Protein AF-A0A8J8N8T8-F1 (afdb_monomer_lite)

Radius of gyration: 13.32 Å; chains: 1; bounding box: 27×26×34 Å

pLDDT: mean 86.53, std 8.27, range [54.06, 94.88]

Sequence (78 aa):
MVLSAAAELFSSAYEEVLAIGSSLSLHTALIALARVEGKSPVNYLDTSKQSALVSYTKDILGKGDQISIVDLFQRSKG

Structure (mmCIF, N/CA/C/O backbone):
data_AF-A0A8J8N8T8-F1
#
_entry.id   AF-A0A8J8N8T8-F1
#
loop_
_atom_site.group_PDB
_atom_site.id
_atom_site.type_symbol
_atom_site.label_atom_id
_atom_site.label_alt_id
_atom_site.label_comp_id
_atom_site.label_asym_id
_atom_site.label_entity_id
_atom_site.label_seq_id
_atom_site.pdbx_PDB_ins_code
_atom_site.Cartn_x
_atom_site.Cartn_y
_atom_site.Cartn_z
_atom_site.occupancy
_atom_site.B_iso_or_equiv
_atom_site.auth_seq_id
_atom_site.auth_comp_id
_atom_site.auth_asym_id
_atom_site.auth_atom_id
_atom_site.pdbx_PDB_model_num
ATOM 1 N N . MET A 1 1 ? 9.883 15.945 1.369 1.00 58.22 1 MET A N 1
ATOM 2 C CA . MET A 1 1 ? 9.365 15.098 0.274 1.00 58.22 1 MET A CA 1
ATOM 3 C C . MET A 1 1 ? 8.163 14.339 0.811 1.00 58.22 1 MET A C 1
ATOM 5 O O . MET A 1 1 ? 8.302 13.692 1.840 1.00 58.22 1 MET A O 1
ATOM 9 N N . VAL A 1 2 ? 6.987 14.505 0.202 1.00 83.75 2 VAL A N 1
ATOM 10 C CA . VAL A 1 2 ? 5.753 13.807 0.613 1.00 83.75 2 VAL A CA 1
ATOM 11 C C . VAL A 1 2 ? 5.820 12.358 0.118 1.00 83.75 2 VAL A C 1
ATOM 13 O O . VAL A 1 2 ? 6.397 12.107 -0.939 1.00 83.75 2 VAL A O 1
ATOM 16 N N . LEU A 1 3 ? 5.263 11.408 0.874 1.00 85.00 3 LEU A N 1
ATOM 17 C CA . LEU A 1 3 ? 5.372 9.967 0.605 1.00 85.00 3 LEU A CA 1
ATOM 18 C C . LEU A 1 3 ? 4.922 9.577 -0.816 1.00 85.00 3 LEU A C 1
ATOM 20 O O . LEU A 1 3 ? 5.577 8.765 -1.462 1.00 85.00 3 LEU A O 1
ATOM 24 N N . SER A 1 4 ? 3.873 10.211 -1.342 1.00 85.62 4 SER A N 1
ATOM 25 C CA . SER A 1 4 ? 3.404 9.982 -2.713 1.00 85.62 4 SER A CA 1
ATOM 26 C C . SER A 1 4 ? 4.434 10.371 -3.776 1.00 85.62 4 SER A C 1
ATOM 28 O O . SER A 1 4 ? 4.607 9.646 -4.745 1.00 85.62 4 SER A O 1
ATOM 30 N N . ALA A 1 5 ? 5.157 11.479 -3.582 1.00 88.00 5 ALA A N 1
ATOM 31 C CA . ALA A 1 5 ? 6.191 11.917 -4.520 1.00 88.00 5 ALA A CA 1
ATOM 32 C C . ALA A 1 5 ? 7.403 10.972 -4.497 1.00 88.00 5 ALA A C 1
ATOM 34 O O . ALA A 1 5 ? 8.020 10.726 -5.528 1.00 88.00 5 ALA A O 1
ATOM 35 N N . ALA A 1 6 ? 7.724 10.405 -3.328 1.00 90.19 6 ALA A N 1
ATOM 36 C CA . ALA A 1 6 ? 8.753 9.375 -3.222 1.00 90.19 6 ALA A CA 1
ATOM 37 C C . ALA A 1 6 ? 8.333 8.073 -3.927 1.00 90.19 6 ALA A C 1
ATOM 39 O O . ALA A 1 6 ? 9.159 7.456 -4.591 1.00 90.19 6 ALA A O 1
ATOM 40 N N . ALA A 1 7 ? 7.061 7.675 -3.818 1.00 89.94 7 ALA A N 1
ATOM 41 C CA . ALA A 1 7 ? 6.531 6.500 -4.509 1.00 89.94 7 ALA A CA 1
ATOM 42 C C . ALA A 1 7 ? 6.519 6.672 -6.034 1.00 89.94 7 ALA A C 1
ATOM 44 O O . ALA A 1 7 ? 6.893 5.749 -6.754 1.00 89.94 7 ALA A O 1
ATOM 45 N N . GLU A 1 8 ? 6.136 7.856 -6.517 1.00 91.00 8 GLU A N 1
ATOM 46 C CA . GLU A 1 8 ? 6.202 8.219 -7.937 1.00 91.00 8 GLU A CA 1
ATOM 47 C C . GLU A 1 8 ? 7.656 8.180 -8.436 1.00 91.00 8 GLU A C 1
ATOM 49 O O . GLU A 1 8 ? 7.945 7.503 -9.417 1.00 91.00 8 GLU A O 1
ATOM 54 N N . LEU A 1 9 ? 8.593 8.809 -7.714 1.00 92.81 9 LEU A N 1
ATOM 55 C CA . LEU A 1 9 ? 10.017 8.796 -8.068 1.00 92.81 9 LEU A CA 1
ATOM 56 C C . LEU A 1 9 ? 10.601 7.376 -8.094 1.00 92.81 9 LEU A C 1
ATOM 58 O O . LEU A 1 9 ? 11.311 7.024 -9.032 1.00 92.81 9 LEU A O 1
ATOM 62 N N . PHE A 1 10 ? 10.305 6.567 -7.072 1.00 90.81 10 PHE A N 1
ATOM 63 C CA . PHE A 1 10 ? 10.758 5.180 -7.003 1.00 90.81 10 PHE A CA 1
ATOM 64 C C . PHE A 1 10 ? 10.208 4.359 -8.168 1.00 90.81 10 PHE A C 1
ATOM 66 O O . PHE A 1 10 ? 10.981 3.665 -8.816 1.00 90.81 10 PHE A O 1
ATOM 73 N N . SER A 1 11 ? 8.901 4.445 -8.437 1.00 90.69 11 SER A N 1
ATOM 74 C CA . SER A 1 11 ? 8.263 3.645 -9.489 1.00 90.69 11 SER A CA 1
ATOM 75 C C . SER A 1 11 ? 8.865 3.977 -10.851 1.00 90.69 11 SER A C 1
ATOM 77 O O . SER A 1 11 ? 9.313 3.070 -11.544 1.00 90.69 11 SER A O 1
ATOM 79 N N . SER A 1 12 ? 8.996 5.270 -11.169 1.00 92.50 12 SER A N 1
ATOM 80 C CA . SER A 1 12 ? 9.611 5.721 -12.421 1.00 9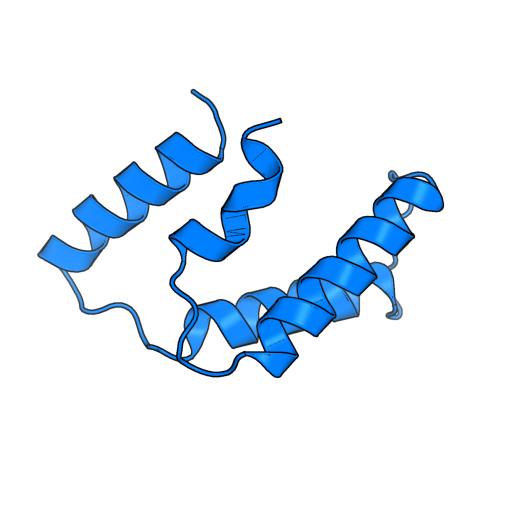2.50 12 SER A CA 1
ATOM 81 C C . SER A 1 12 ? 11.054 5.236 -12.567 1.00 92.50 12 SER A C 1
ATOM 83 O O . SER A 1 12 ? 11.412 4.694 -13.605 1.00 92.50 12 SER A O 1
ATOM 85 N N . ALA A 1 13 ? 11.883 5.385 -11.527 1.00 93.94 13 ALA A N 1
ATOM 86 C CA . ALA A 1 13 ? 13.283 4.963 -11.583 1.00 93.94 13 ALA A CA 1
ATOM 87 C C . ALA A 1 13 ? 13.446 3.433 -11.624 1.00 93.94 13 ALA A C 1
ATOM 89 O O . ALA A 1 13 ? 14.382 2.922 -12.233 1.00 93.94 13 ALA 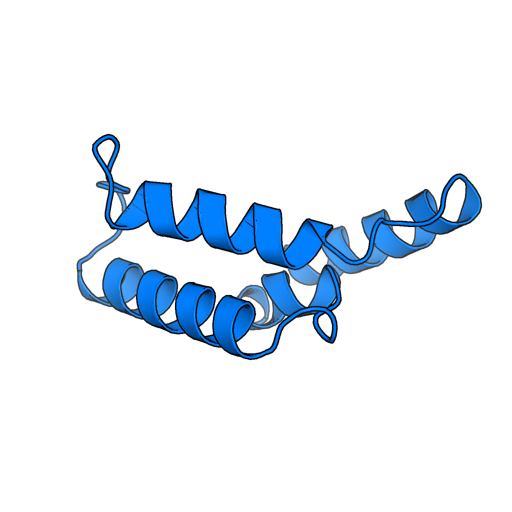A O 1
ATOM 90 N N . TYR A 1 14 ? 12.561 2.687 -10.959 1.00 92.69 14 TYR A N 1
ATOM 91 C CA . TYR A 1 14 ? 12.624 1.228 -10.922 1.00 92.69 14 TYR A CA 1
ATOM 92 C C . TYR A 1 14 ? 12.187 0.605 -12.251 1.00 92.69 14 TYR A C 1
ATOM 94 O O . TYR A 1 14 ? 12.821 -0.342 -12.713 1.00 92.69 14 TYR A O 1
ATOM 102 N N . GLU A 1 15 ? 11.154 1.157 -12.895 1.00 92.81 15 GLU A N 1
ATOM 103 C CA . GLU A 1 15 ? 10.647 0.661 -14.181 1.00 92.81 15 GLU A CA 1
ATOM 104 C C . GLU A 1 15 ? 11.629 0.843 -15.345 1.00 92.81 15 GLU A C 1
ATOM 106 O O . GLU A 1 15 ? 11.565 0.082 -16.310 1.00 92.81 15 GLU A O 1
ATOM 111 N N . GLU A 1 16 ? 12.597 1.761 -15.236 1.00 94.56 16 GLU A N 1
ATOM 112 C CA . GLU A 1 16 ? 13.728 1.845 -16.175 1.00 94.56 16 GLU A CA 1
ATOM 113 C C . GLU A 1 16 ? 14.622 0.591 -16.139 1.00 94.56 16 GLU A C 1
ATOM 115 O O . GLU A 1 16 ? 15.303 0.284 -17.119 1.00 94.56 16 GLU A O 1
ATOM 120 N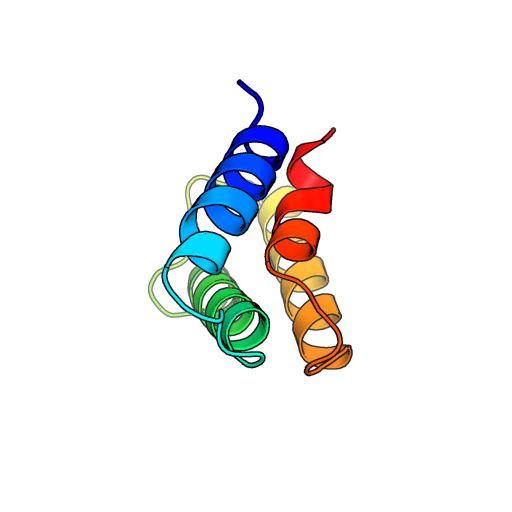 N . VAL A 1 17 ? 14.626 -0.141 -15.020 1.00 94.88 17 VAL A N 1
ATOM 121 C CA . VAL A 1 17 ? 15.465 -1.327 -14.797 1.00 94.88 17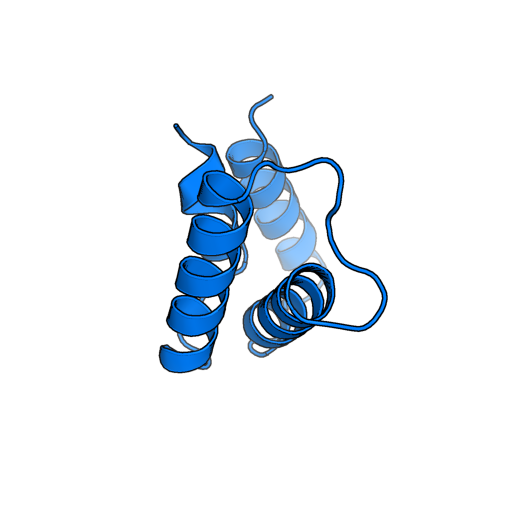 VAL A CA 1
ATOM 122 C C . VAL A 1 17 ? 14.660 -2.621 -14.925 1.00 94.88 17 VAL A C 1
ATOM 124 O O . VAL A 1 17 ? 15.151 -3.595 -15.499 1.00 94.88 17 VAL A O 1
ATOM 127 N N . LEU A 1 18 ? 13.442 -2.661 -14.372 1.00 94.38 18 LEU A N 1
ATOM 128 C CA . LEU A 1 18 ? 12.601 -3.856 -14.347 1.00 94.38 18 LEU A CA 1
ATOM 129 C C . LEU A 1 18 ? 11.110 -3.512 -14.273 1.00 94.38 18 LEU A C 1
ATOM 131 O O . LEU A 1 18 ? 10.690 -2.671 -13.483 1.00 94.38 18 LEU A O 1
ATOM 135 N N . ALA A 1 19 ? 10.293 -4.260 -15.017 1.00 90.81 19 ALA A N 1
ATOM 136 C CA . ALA A 1 19 ? 8.843 -4.156 -14.927 1.00 90.81 19 ALA A CA 1
ATOM 137 C C . ALA A 1 19 ? 8.334 -4.498 -13.516 1.00 90.81 19 ALA A C 1
ATOM 139 O O . ALA A 1 19 ? 8.642 -5.555 -12.955 1.00 90.81 19 ALA A O 1
ATOM 140 N N . ILE A 1 20 ? 7.497 -3.621 -12.968 1.00 89.81 20 ILE A N 1
ATOM 141 C CA . ILE A 1 20 ? 6.799 -3.869 -11.711 1.00 89.81 20 ILE A CA 1
ATOM 142 C C . ILE A 1 20 ? 5.692 -4.899 -11.957 1.00 89.81 20 ILE A C 1
ATOM 144 O O . ILE A 1 20 ? 4.869 -4.759 -12.860 1.00 89.81 20 ILE A O 1
ATOM 148 N N . GLY A 1 21 ? 5.654 -5.952 -11.139 1.00 89.38 21 GLY A N 1
ATOM 149 C CA . GLY A 1 21 ? 4.605 -6.963 -11.238 1.00 89.38 21 GLY A CA 1
ATOM 150 C C . GLY A 1 21 ? 3.223 -6.380 -10.922 1.00 89.38 21 GLY A C 1
ATOM 151 O O . GLY A 1 21 ? 3.047 -5.743 -9.883 1.00 89.38 21 GLY A O 1
ATOM 152 N N . SER A 1 22 ? 2.227 -6.673 -11.763 1.00 87.31 22 SER A N 1
ATOM 153 C CA . SER A 1 22 ? 0.840 -6.186 -11.618 1.00 87.31 22 SER A CA 1
ATOM 154 C C . SER A 1 22 ? 0.214 -6.511 -10.255 1.00 87.31 22 SER A C 1
ATOM 156 O O . SER A 1 22 ? -0.565 -5.736 -9.711 1.00 87.31 22 SER A O 1
ATOM 158 N N . SER A 1 23 ? 0.608 -7.637 -9.659 1.00 89.94 23 SER A N 1
ATOM 159 C CA . SER A 1 23 ? 0.120 -8.094 -8.352 1.00 89.94 23 SER A CA 1
ATOM 160 C C . SER A 1 23 ? 0.690 -7.344 -7.137 1.00 89.94 23 SER A C 1
ATOM 162 O O . SER A 1 23 ? 0.245 -7.579 -6.011 1.00 89.94 23 SER A O 1
ATOM 164 N N . LEU A 1 24 ? 1.702 -6.483 -7.297 1.00 90.38 24 LEU A N 1
ATOM 165 C CA . LEU A 1 24 ? 2.422 -5.898 -6.158 1.00 90.38 24 LEU A CA 1
ATOM 166 C C . LEU A 1 24 ? 1.526 -5.010 -5.284 1.00 90.38 24 LEU A C 1
ATOM 168 O O . LEU A 1 24 ? 1.610 -5.063 -4.052 1.00 90.38 24 LEU A O 1
ATOM 172 N N . SER A 1 25 ? 0.631 -4.241 -5.902 1.00 90.69 25 SER A N 1
ATOM 173 C CA . SER A 1 25 ? -0.330 -3.400 -5.185 1.00 90.69 25 SER A CA 1
ATOM 174 C C . SER A 1 25 ? -1.270 -4.237 -4.313 1.00 90.69 25 SER A C 1
ATOM 176 O O . SER A 1 25 ? -1.513 -3.897 -3.154 1.00 90.69 25 SER A O 1
ATOM 178 N N . LEU A 1 26 ? -1.721 -5.386 -4.826 1.00 91.50 26 LEU A N 1
ATOM 179 C CA . LEU A 1 26 ? -2.582 -6.318 -4.097 1.00 91.50 26 LEU A CA 1
ATOM 180 C C . LEU A 1 26 ? -1.848 -6.983 -2.931 1.00 91.50 26 LEU A C 1
ATOM 182 O O . LEU A 1 26 ? -2.363 -7.000 -1.814 1.00 91.50 26 LEU A O 1
ATOM 186 N N . HIS A 1 27 ? -0.624 -7.472 -3.154 1.00 92.19 27 HIS A N 1
ATOM 187 C CA . HIS A 1 27 ? 0.205 -8.032 -2.084 1.00 92.19 27 HIS A CA 1
ATOM 188 C C . HIS A 1 27 ? 0.451 -7.011 -0.966 1.00 92.19 27 HIS A C 1
ATOM 190 O O . HIS A 1 27 ? 0.322 -7.334 0.217 1.00 92.19 27 HIS A O 1
ATOM 196 N N . THR A 1 28 ? 0.744 -5.762 -1.330 1.00 92.56 28 THR A N 1
ATOM 197 C CA . THR A 1 28 ? 0.959 -4.680 -0.363 1.00 92.56 28 THR A CA 1
ATOM 198 C C . THR A 1 28 ? -0.312 -4.380 0.435 1.00 92.56 28 THR A C 1
ATOM 200 O O . THR A 1 28 ? -0.254 -4.268 1.662 1.00 92.56 28 THR A O 1
ATOM 203 N N . ALA A 1 29 ? -1.472 -4.320 -0.228 1.00 91.69 29 ALA A N 1
ATOM 204 C CA . ALA A 1 29 ? -2.757 -4.115 0.436 1.00 91.69 29 ALA A CA 1
ATOM 205 C C . ALA A 1 29 ? -3.121 -5.269 1.387 1.00 91.69 29 ALA A C 1
ATOM 207 O O . ALA A 1 29 ? -3.580 -5.004 2.498 1.00 91.69 29 ALA A O 1
ATOM 208 N N . LEU A 1 30 ? -2.857 -6.528 1.010 1.00 91.56 30 LEU A N 1
ATOM 209 C CA . LEU A 1 30 ? -3.057 -7.697 1.879 1.00 91.56 30 LEU A CA 1
ATOM 210 C C . LEU A 1 30 ? -2.198 -7.624 3.144 1.00 91.56 30 LEU A C 1
ATOM 212 O O . LEU A 1 30 ? -2.705 -7.840 4.245 1.00 91.56 30 LEU A O 1
ATOM 216 N N . ILE A 1 31 ? -0.909 -7.300 3.003 1.00 90.81 31 ILE A N 1
ATOM 217 C CA . ILE A 1 31 ? 0.002 -7.160 4.146 1.00 90.81 31 ILE A CA 1
ATOM 218 C C . ILE A 1 31 ? -0.480 -6.032 5.061 1.00 90.81 31 ILE A C 1
ATOM 220 O O . ILE A 1 31 ? -0.576 -6.227 6.272 1.00 90.81 31 ILE A O 1
ATOM 224 N N . ALA A 1 32 ? -0.824 -4.868 4.503 1.00 90.50 32 ALA A N 1
ATOM 225 C CA . ALA A 1 32 ? -1.330 -3.740 5.277 1.00 90.50 32 ALA A CA 1
ATOM 226 C C . ALA A 1 32 ? -2.633 -4.088 6.016 1.00 90.50 32 ALA A C 1
ATOM 228 O O . ALA A 1 32 ? -2.755 -3.790 7.203 1.00 90.50 32 ALA A O 1
ATOM 229 N N . LEU A 1 33 ? -3.569 -4.786 5.365 1.00 90.44 33 LEU A N 1
ATOM 230 C CA . LEU A 1 33 ? -4.804 -5.250 5.996 1.00 90.44 33 LEU A CA 1
ATOM 231 C C . LEU A 1 33 ? -4.511 -6.221 7.149 1.00 90.44 33 LEU A C 1
ATOM 233 O O . LEU A 1 33 ? -5.017 -6.037 8.255 1.00 90.44 33 LEU A O 1
ATOM 237 N N . ALA A 1 34 ? -3.620 -7.194 6.936 1.00 89.12 34 ALA A N 1
ATOM 238 C CA . ALA A 1 34 ? -3.199 -8.140 7.968 1.00 89.12 34 ALA A CA 1
ATOM 239 C C . ALA A 1 34 ? -2.497 -7.458 9.155 1.00 89.12 34 ALA A C 1
ATOM 241 O O . ALA A 1 34 ? -2.569 -7.948 10.280 1.00 89.12 34 ALA A O 1
ATOM 242 N N . ARG A 1 35 ? -1.830 -6.318 8.939 1.00 88.88 35 ARG A N 1
ATOM 243 C CA . ARG A 1 35 ? -1.245 -5.514 10.021 1.00 88.88 35 ARG A CA 1
ATOM 244 C C . ARG A 1 35 ? -2.305 -4.801 10.851 1.00 88.88 35 ARG A C 1
ATOM 246 O O . ARG A 1 35 ? -2.069 -4.591 12.031 1.00 88.88 35 ARG A O 1
ATOM 253 N N . VAL A 1 36 ? -3.441 -4.410 10.278 1.00 86.69 36 VAL A N 1
ATOM 254 C CA . VAL A 1 36 ? -4.490 -3.695 11.026 1.00 86.69 36 VAL A CA 1
ATOM 255 C C . VAL A 1 36 ? -5.485 -4.655 11.675 1.00 86.69 36 VAL A C 1
ATOM 257 O O . VAL A 1 36 ? -5.857 -4.441 12.822 1.00 86.69 36 VAL A O 1
ATOM 260 N N . GLU A 1 37 ? -5.875 -5.729 10.983 1.00 85.88 37 GLU A N 1
ATOM 261 C CA . GLU A 1 37 ? -6.861 -6.706 11.476 1.00 85.88 37 GLU A CA 1
ATOM 262 C C . GLU A 1 37 ? -6.233 -7.951 12.136 1.00 85.88 37 GLU A C 1
ATOM 264 O O . GLU A 1 37 ? -6.922 -8.701 12.826 1.00 85.88 37 GLU A O 1
ATOM 269 N N . GLY A 1 38 ? -4.943 -8.222 11.912 1.00 75.19 38 GLY A N 1
ATOM 270 C CA . GLY A 1 38 ? -4.301 -9.476 12.317 1.00 75.19 38 GLY A CA 1
ATOM 271 C C . GLY A 1 38 ? -3.641 -9.465 13.699 1.00 75.19 38 GLY A C 1
ATOM 272 O O . GLY A 1 38 ? -3.789 -8.557 14.510 1.00 75.19 38 GLY A O 1
ATOM 273 N N . LYS A 1 39 ? -2.847 -10.513 13.964 1.00 69.50 39 LYS A N 1
ATOM 274 C CA . LYS A 1 39 ? -2.211 -10.775 15.274 1.00 69.50 39 LYS A CA 1
ATOM 275 C C . LYS A 1 39 ? -1.139 -9.759 15.688 1.00 69.50 39 LYS A C 1
ATOM 277 O O . LYS A 1 39 ? -0.695 -9.788 16.831 1.00 69.50 39 LYS A O 1
ATOM 282 N N . SER A 1 40 ? -0.702 -8.888 14.777 1.00 69.06 40 SER A N 1
ATOM 283 C CA . SER A 1 40 ? 0.242 -7.803 15.069 1.00 69.06 40 SER A CA 1
ATOM 284 C C . SER A 1 40 ? -0.389 -6.456 14.696 1.00 69.06 40 SER A C 1
ATOM 286 O O . SER A 1 40 ? -0.003 -5.875 13.679 1.00 69.06 40 SER A O 1
ATOM 288 N N . PRO A 1 41 ? -1.386 -6.009 15.486 1.00 70.88 41 PRO A N 1
ATOM 289 C CA . PRO A 1 41 ? -2.205 -4.846 15.177 1.00 70.88 41 PRO A CA 1
ATOM 290 C C . PRO A 1 41 ? -1.391 -3.551 15.191 1.00 70.88 41 PRO A C 1
ATOM 292 O O . PRO A 1 41 ? -0.449 -3.384 15.972 1.00 70.88 41 PRO A O 1
ATOM 295 N N . VAL A 1 42 ? -1.796 -2.601 14.349 1.00 77.38 42 VAL A N 1
ATOM 296 C CA . VAL A 1 42 ? -1.250 -1.241 14.319 1.00 77.38 42 VAL A CA 1
ATOM 297 C C . VAL A 1 42 ? -1.764 -0.441 15.523 1.00 77.38 42 VAL A C 1
ATOM 299 O O . VAL A 1 42 ? -2.711 0.331 15.425 1.00 77.38 42 VAL A O 1
ATOM 302 N N . ASN A 1 43 ? -1.131 -0.622 16.679 1.00 80.88 43 ASN A N 1
ATOM 303 C CA . ASN A 1 43 ? -1.550 -0.047 17.963 1.00 80.88 43 ASN A CA 1
ATOM 304 C C . ASN A 1 43 ? -1.116 1.413 18.202 1.00 80.88 43 ASN A C 1
ATOM 306 O O . ASN A 1 43 ? -1.537 2.013 19.187 1.00 80.88 43 ASN A O 1
ATOM 310 N N . TYR A 1 44 ? -0.306 1.999 17.316 1.00 85.25 44 TYR A N 1
ATOM 311 C CA . TYR A 1 44 ? 0.052 3.425 17.365 1.00 85.25 44 TYR A CA 1
ATOM 312 C C . TYR A 1 44 ? -0.965 4.338 16.658 1.00 85.25 44 TYR A C 1
ATOM 314 O O . TYR A 1 44 ? -0.860 5.561 16.743 1.00 85.25 44 TYR A O 1
ATOM 322 N N . LEU A 1 45 ? -1.927 3.766 15.928 1.00 86.31 45 LEU A N 1
ATOM 323 C CA . LEU A 1 45 ? -3.016 4.504 15.292 1.00 86.31 45 LEU A CA 1
ATOM 324 C C . LEU A 1 45 ? -4.262 4.467 16.174 1.00 86.31 45 LEU A C 1
ATOM 326 O O . LEU A 1 45 ? -4.570 3.439 16.773 1.00 86.31 45 LEU A O 1
ATOM 330 N N . ASP A 1 46 ? -5.015 5.563 16.200 1.00 90.44 46 ASP A N 1
ATOM 331 C CA . ASP A 1 46 ? -6.359 5.572 16.773 1.00 90.44 46 ASP A CA 1
ATOM 332 C C . ASP A 1 46 ? -7.346 4.745 15.924 1.00 90.44 46 ASP A C 1
ATOM 334 O O . ASP A 1 46 ? -7.099 4.431 14.754 1.00 90.44 46 ASP A O 1
ATOM 338 N N . THR A 1 47 ? -8.495 4.403 16.510 1.00 89.56 47 THR A N 1
ATOM 339 C CA . THR A 1 47 ? -9.524 3.565 15.875 1.00 89.56 47 THR A CA 1
ATOM 340 C C . THR A 1 47 ? -10.034 4.142 14.551 1.00 89.56 47 THR A C 1
ATOM 342 O O . THR A 1 47 ? -10.360 3.382 13.637 1.00 89.56 47 THR A O 1
ATOM 345 N N . SER A 1 48 ? -10.081 5.471 14.415 1.00 91.00 48 SER A N 1
ATOM 346 C CA . SER A 1 48 ? -10.531 6.131 13.184 1.00 91.00 48 SER A CA 1
ATOM 347 C C . SER A 1 48 ? -9.534 5.891 12.050 1.00 91.00 48 SER A C 1
ATOM 349 O O . SER A 1 48 ? -9.909 5.430 10.970 1.00 91.00 48 SER A O 1
ATOM 351 N N . LYS A 1 49 ? -8.239 6.089 12.317 1.00 89.31 49 LYS A N 1
ATOM 352 C CA . LYS A 1 49 ? -7.160 5.829 11.354 1.00 89.31 49 LYS A CA 1
ATOM 353 C C . LYS A 1 49 ? -7.032 4.350 11.004 1.00 89.31 49 LYS A C 1
ATOM 355 O O . LYS A 1 49 ? -6.819 4.026 9.837 1.00 89.31 49 LYS A O 1
ATOM 360 N N . GLN A 1 50 ? -7.207 3.452 11.974 1.00 90.00 50 GLN A N 1
ATOM 361 C CA . GLN A 1 50 ? -7.245 2.010 11.710 1.00 90.00 50 GLN A CA 1
ATOM 362 C C . GLN A 1 50 ? -8.412 1.651 10.778 1.00 90.00 50 GLN A C 1
ATOM 364 O O . GLN A 1 50 ? -8.209 0.990 9.762 1.00 90.00 50 GLN A O 1
ATOM 369 N N . SER A 1 51 ? -9.614 2.162 11.058 1.00 91.00 51 SER A N 1
ATOM 370 C CA . SER A 1 51 ? -10.805 1.931 10.226 1.00 91.00 51 SER A CA 1
ATOM 371 C C . SER A 1 51 ? -10.634 2.481 8.808 1.00 91.00 51 SER A C 1
ATOM 373 O O . SER A 1 51 ? -10.996 1.822 7.832 1.00 91.00 51 SER A O 1
ATOM 375 N N . ALA A 1 52 ? -10.025 3.664 8.672 1.00 90.75 52 ALA A N 1
ATOM 376 C CA . ALA A 1 52 ? -9.711 4.253 7.376 1.00 90.75 52 ALA A CA 1
ATOM 377 C C . ALA A 1 52 ? -8.723 3.391 6.573 1.00 90.75 52 ALA A C 1
ATOM 379 O O . ALA A 1 52 ? -8.900 3.241 5.363 1.00 90.75 52 ALA A O 1
ATOM 380 N N . LEU A 1 53 ? -7.719 2.804 7.234 1.00 90.25 53 LEU A N 1
ATOM 381 C CA . LEU A 1 53 ? -6.729 1.929 6.606 1.00 90.25 53 LEU A CA 1
ATOM 382 C C . LEU A 1 53 ? -7.334 0.578 6.191 1.00 90.25 53 LEU A C 1
ATOM 384 O O . LEU A 1 53 ? -7.065 0.109 5.087 1.00 90.25 53 LEU A O 1
ATOM 388 N N . VAL A 1 54 ? -8.214 -0.008 7.010 1.00 92.38 54 VAL A N 1
ATOM 389 C CA . VAL A 1 54 ? -8.989 -1.213 6.652 1.00 92.38 54 VAL A CA 1
ATOM 390 C C . VAL A 1 54 ? -9.884 -0.955 5.442 1.00 92.38 54 VAL A C 1
ATOM 392 O O . VAL A 1 54 ? -9.868 -1.721 4.483 1.00 92.38 54 VAL A O 1
ATOM 395 N N . SER A 1 55 ? -10.657 0.135 5.462 1.00 93.12 55 SER A N 1
ATOM 396 C CA . SER A 1 55 ? -11.539 0.497 4.347 1.00 93.12 55 SER A CA 1
ATOM 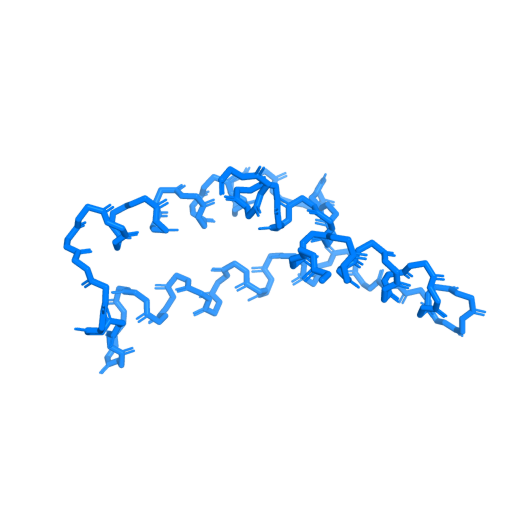397 C C . SER A 1 55 ? -10.749 0.678 3.051 1.00 93.12 55 SER A C 1
ATOM 399 O O . SER A 1 55 ? -11.139 0.155 2.011 1.00 93.12 55 SER A O 1
ATOM 401 N N . TYR A 1 56 ? -9.613 1.368 3.127 1.00 91.88 56 TYR A N 1
ATOM 402 C CA . TYR A 1 56 ? -8.774 1.642 1.971 1.00 91.88 56 TYR A CA 1
ATOM 403 C C . TYR A 1 56 ? -8.102 0.391 1.396 1.00 91.88 56 TY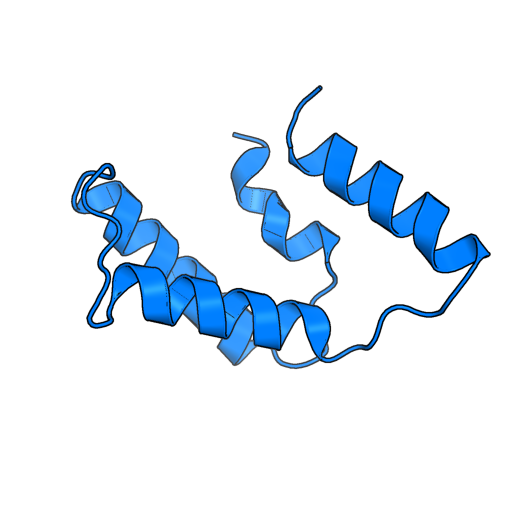R A C 1
ATOM 405 O O . TYR A 1 56 ? -8.115 0.177 0.188 1.00 91.88 56 TYR A O 1
ATOM 413 N N . THR A 1 57 ? -7.551 -0.467 2.254 1.00 91.88 57 THR A N 1
ATOM 414 C CA . THR A 1 57 ? -6.936 -1.727 1.814 1.00 91.88 57 THR A CA 1
ATOM 415 C C . THR A 1 57 ? -7.965 -2.667 1.189 1.00 91.88 57 THR A C 1
ATOM 417 O O . THR A 1 57 ? -7.685 -3.251 0.148 1.00 91.88 57 THR A O 1
ATOM 420 N N . LYS A 1 58 ? -9.185 -2.756 1.737 1.00 93.56 58 LYS A N 1
ATOM 421 C CA . LYS A 1 58 ? -10.282 -3.531 1.128 1.00 93.56 58 LYS A CA 1
ATOM 422 C C . LYS A 1 58 ? -10.730 -2.972 -0.226 1.00 93.56 58 LYS A C 1
ATOM 424 O O . LYS A 1 58 ? -10.991 -3.759 -1.130 1.00 93.56 58 LYS A O 1
ATOM 429 N N . ASP A 1 59 ? -10.781 -1.649 -0.385 1.00 92.44 59 ASP A N 1
ATOM 430 C CA . ASP A 1 59 ? -11.082 -1.002 -1.672 1.00 92.44 59 ASP A CA 1
ATOM 431 C C . ASP A 1 59 ? -10.038 -1.355 -2.746 1.00 92.44 59 ASP A C 1
ATOM 433 O O . ASP A 1 59 ? -10.403 -1.764 -3.846 1.00 92.44 59 ASP A O 1
ATOM 437 N N . ILE A 1 60 ? -8.744 -1.299 -2.410 1.00 91.44 60 ILE A N 1
ATOM 438 C CA . ILE A 1 60 ? -7.662 -1.720 -3.318 1.00 91.44 60 ILE A CA 1
ATOM 439 C C . ILE A 1 60 ? -7.816 -3.193 -3.717 1.00 91.44 60 ILE A C 1
ATOM 441 O O . ILE A 1 60 ? -7.740 -3.521 -4.899 1.00 91.44 60 ILE A O 1
ATOM 445 N N . LEU A 1 61 ? -8.077 -4.078 -2.750 1.00 91.12 61 LEU A N 1
ATOM 446 C CA . LEU A 1 61 ? -8.262 -5.508 -3.020 1.00 91.12 61 LEU A CA 1
ATOM 447 C C . LEU A 1 61 ? -9.478 -5.785 -3.912 1.00 91.12 61 LEU A C 1
ATOM 449 O O . LEU A 1 61 ? -9.423 -6.681 -4.749 1.00 91.12 61 LEU A O 1
ATOM 453 N N . GLY A 1 62 ? -10.554 -5.008 -3.767 1.00 90.88 62 GLY A N 1
ATOM 454 C CA . GLY A 1 62 ? -11.745 -5.116 -4.611 1.00 90.88 62 GLY A CA 1
ATOM 455 C C . GLY A 1 62 ? -11.527 -4.672 -6.062 1.00 90.88 62 GLY A C 1
ATOM 456 O O . GLY A 1 62 ? -12.235 -5.143 -6.948 1.00 90.88 62 GLY A O 1
ATOM 457 N N . LYS A 1 63 ? -10.546 -3.796 -6.319 1.00 88.62 63 LYS A N 1
ATOM 458 C CA . LYS A 1 63 ? -10.223 -3.279 -7.662 1.00 88.62 63 LYS A CA 1
ATOM 459 C C . LYS A 1 63 ? -9.290 -4.190 -8.475 1.00 88.62 63 LYS A C 1
ATOM 461 O O . LYS A 1 63 ? -9.194 -4.023 -9.690 1.00 88.62 63 LYS A O 1
ATOM 466 N N . GLY A 1 64 ? -8.640 -5.168 -7.842 1.00 82.88 64 GLY A N 1
ATOM 467 C CA . GLY A 1 64 ? -7.797 -6.154 -8.527 1.00 82.88 64 GLY A CA 1
ATOM 468 C C . GLY A 1 64 ? -6.539 -5.554 -9.173 1.00 82.88 64 GLY A C 1
ATOM 469 O O . GLY A 1 64 ? -5.980 -4.573 -8.686 1.00 82.88 64 GLY A O 1
ATOM 470 N N . ASP A 1 65 ? -6.101 -6.139 -10.290 1.00 77.31 65 ASP A N 1
ATOM 471 C CA . ASP A 1 65 ? -4.839 -5.804 -10.979 1.00 77.31 65 ASP A CA 1
ATOM 472 C C . ASP A 1 65 ? -4.837 -4.426 -11.676 1.00 77.31 65 ASP A C 1
ATOM 474 O O . ASP A 1 65 ? -3.870 -4.060 -12.339 1.00 77.31 65 ASP A O 1
ATOM 478 N N . GLN A 1 66 ? -5.910 -3.642 -11.540 1.00 79.62 66 GLN A N 1
ATOM 479 C CA . GLN A 1 66 ? -6.028 -2.297 -12.117 1.00 79.62 66 GLN A CA 1
ATOM 480 C C . GLN A 1 66 ? -5.370 -1.205 -11.254 1.00 79.62 66 GLN A C 1
ATOM 482 O O . GLN A 1 66 ? -5.497 -0.022 -11.563 1.00 79.62 66 GLN A O 1
ATOM 487 N N . ILE A 1 67 ? -4.705 -1.579 -10.157 1.00 84.50 67 ILE A N 1
ATOM 488 C CA . ILE A 1 67 ? -4.146 -0.645 -9.175 1.00 84.50 67 ILE A CA 1
ATOM 489 C C . ILE A 1 67 ? -2.641 -0.496 -9.364 1.00 84.50 67 ILE A C 1
ATOM 491 O O . ILE A 1 67 ? -1.885 -1.454 -9.186 1.00 84.50 67 ILE A O 1
ATOM 495 N N . SER A 1 68 ? -2.186 0.726 -9.641 1.00 85.81 68 SER A N 1
ATOM 496 C CA . SER A 1 68 ? -0.756 1.036 -9.693 1.00 85.81 68 SER A CA 1
ATOM 497 C C . SER A 1 68 ? -0.147 1.140 -8.289 1.00 85.81 68 SER A C 1
ATOM 499 O O . SER A 1 68 ? -0.852 1.378 -7.306 1.00 85.81 68 SER A O 1
ATOM 501 N N . ILE A 1 69 ? 1.185 1.033 -8.179 1.00 85.50 69 ILE A N 1
ATOM 502 C CA . ILE A 1 69 ? 1.882 1.328 -6.913 1.00 85.50 69 ILE A CA 1
ATOM 503 C C . ILE A 1 69 ? 1.523 2.728 -6.411 1.00 85.50 69 ILE A C 1
ATOM 505 O O . ILE A 1 69 ? 1.326 2.921 -5.213 1.00 85.50 69 ILE A O 1
ATOM 509 N N . VAL A 1 70 ? 1.457 3.712 -7.311 1.00 86.31 70 VAL A N 1
ATOM 510 C CA . VAL A 1 70 ? 1.219 5.115 -6.952 1.00 86.31 70 VAL A CA 1
ATOM 511 C C . VAL A 1 70 ? -0.145 5.279 -6.288 1.00 86.31 70 VAL A C 1
ATOM 513 O O . VAL A 1 70 ? -0.282 6.042 -5.327 1.00 86.31 70 VAL A O 1
ATOM 516 N N . ASP A 1 71 ? -1.132 4.501 -6.732 1.00 85.25 71 ASP A N 1
ATOM 517 C CA . ASP A 1 71 ? -2.473 4.518 -6.164 1.00 85.25 71 ASP A CA 1
ATOM 518 C C . ASP A 1 71 ? -2.496 4.088 -4.702 1.00 85.25 71 ASP A C 1
ATOM 520 O O . ASP A 1 71 ? -3.328 4.600 -3.966 1.00 85.25 71 ASP A O 1
ATOM 524 N N . LEU A 1 72 ? -1.544 3.272 -4.227 1.00 86.62 72 LEU A N 1
ATOM 525 C CA . LEU A 1 72 ? -1.417 2.950 -2.798 1.00 86.62 72 LEU A CA 1
ATOM 526 C C . LEU A 1 72 ? -1.201 4.202 -1.941 1.00 86.62 72 LEU A C 1
ATOM 528 O O . LEU A 1 72 ? -1.651 4.255 -0.796 1.00 86.62 72 LEU A O 1
ATOM 532 N N . PHE A 1 73 ? -0.561 5.230 -2.492 1.00 87.25 73 PHE A N 1
ATOM 533 C CA . PHE A 1 73 ? -0.148 6.424 -1.763 1.00 87.25 73 PHE A CA 1
ATOM 534 C C . PHE A 1 73 ? -1.076 7.625 -1.976 1.00 87.25 73 PHE A C 1
ATOM 536 O O . PHE A 1 73 ? -0.800 8.703 -1.453 1.00 87.25 73 PHE A O 1
ATOM 543 N N . GLN A 1 74 ? -2.206 7.481 -2.680 1.00 81.56 74 GLN A N 1
ATOM 544 C CA . GLN A 1 74 ? -3.132 8.601 -2.914 1.00 81.56 74 GLN A CA 1
ATOM 545 C C . GLN A 1 74 ? -3.604 9.266 -1.614 1.00 81.56 74 GLN A C 1
ATOM 547 O O . GLN A 1 74 ? -3.654 10.493 -1.526 1.00 81.56 74 GLN A O 1
ATOM 552 N N . ARG A 1 75 ? -3.878 8.477 -0.569 1.00 75.62 75 ARG A N 1
ATOM 553 C CA . ARG A 1 75 ? -4.291 9.009 0.741 1.00 75.62 75 ARG A CA 1
ATOM 554 C C . ARG A 1 75 ? -3.170 9.684 1.539 1.00 75.62 75 ARG A C 1
ATOM 556 O O . ARG A 1 75 ? -3.466 10.278 2.567 1.00 75.62 75 ARG A O 1
ATOM 563 N N . SER A 1 76 ? -1.913 9.642 1.083 1.00 69.75 76 SER A N 1
ATOM 564 C CA . SER A 1 76 ? -0.806 10.386 1.706 1.00 69.75 76 SER A CA 1
ATOM 565 C C . SER A 1 76 ? -0.642 11.810 1.161 1.00 69.75 76 SER A C 1
ATOM 567 O O . SER A 1 76 ? 0.321 12.478 1.527 1.00 69.75 76 SER A O 1
ATOM 569 N N . LYS A 1 77 ? -1.499 12.242 0.223 1.00 61.53 77 LYS A N 1
ATOM 570 C CA . LYS A 1 77 ? -1.481 13.597 -0.360 1.00 61.53 77 LYS A CA 1
ATOM 571 C C . LYS A 1 77 ? -2.255 14.630 0.482 1.00 61.53 77 LYS A C 1
ATOM 573 O O . LYS A 1 77 ? -2.248 15.802 0.116 1.00 61.53 77 LYS A O 1
ATOM 578 N N . GLY A 1 78 ? -2.925 14.196 1.555 1.00 54.06 78 GLY A N 1
ATOM 579 C CA . GLY A 1 78 ? -3.720 15.027 2.471 1.00 54.06 78 GLY A CA 1
ATOM 580 C C . GLY A 1 78 ? -3.040 15.297 3.803 1.00 54.06 78 GLY A C 1
ATOM 581 O O . GLY A 1 78 ? -2.170 14.487 4.197 1.00 54.06 78 GLY A O 1
#

Secondary structure (DSSP, 8-state):
--HHHHHHHHHHHHHTTSPPPTTHHHHHHHHHHHHHHSSS--TTS-HHHHHHHHHHHHHHHHHGGG--HHHHTGGGG-

Foldseek 3Di:
DFPLVVQVVCQVVVVVPPDDDLCPQLVVLVVQLCQCPHPNHPPVDDPVVSVVSNVQSVVSNVVGSPDDSSNSCPVSVD

Organism: Halteria grandinella (NCBI:txid5974)